Protein AF-A0A2C8FEU8-F1 (afdb_monomer_lite)

Secondary structure (DSSP, 8-state):
--HHHHHHHHHHTTS-HHHHHHHHHHTT--HHHHHHHHHHHHHHHHHHHHHHHHHS--HHHHHHHHHHHHHHHHHHHHHHHHHHHHHHHTTHHHHHHHHHTT--HHHHHHHHHHHH-----HHHHHHHHHHHHHHHHTTTTT-

pLDDT: mean 74.65, std 15.37, range [31.48, 96.0]

Radius of gyration: 35.7 Å; chains: 1; bounding box: 50×51×90 Å

Organism: NCBI:txid57320

Structure (mmCIF, N/CA/C/O backbone):
data_AF-A0A2C8FEU8-F1
#
_entry.id   AF-A0A2C8FEU8-F1
#
loop_
_atom_site.group_PDB
_atom_site.id
_atom_site.type_symbol
_atom_site.label_atom_id
_atom_site.label_alt_id
_atom_site.label_comp_id
_atom_site.label_asym_id
_atom_site.label_entity_id
_atom_site.label_seq_id
_atom_site.pdbx_PDB_ins_code
_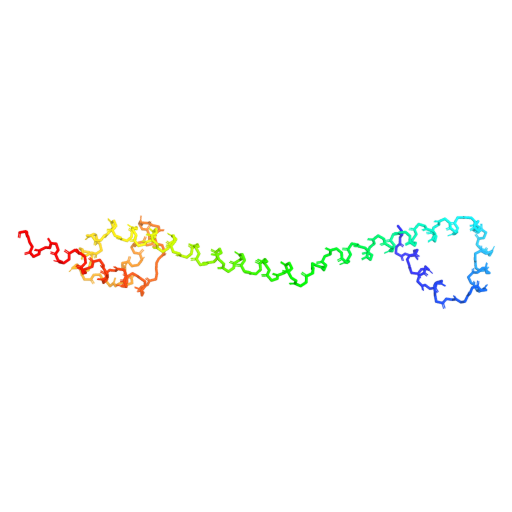atom_site.Cartn_x
_atom_site.Cartn_y
_atom_site.Cartn_z
_atom_site.occupancy
_atom_site.B_iso_or_equiv
_atom_site.auth_seq_id
_atom_site.auth_comp_id
_atom_site.auth_asym_id
_atom_site.auth_atom_id
_atom_site.pdbx_PDB_model_num
ATOM 1 N N . MET A 1 1 ? 10.233 -22.356 -47.983 1.00 50.88 1 MET A N 1
ATOM 2 C CA . MET A 1 1 ? 11.324 -23.335 -48.187 1.00 50.88 1 MET A CA 1
ATOM 3 C C . MET A 1 1 ? 11.102 -24.518 -47.270 1.00 50.88 1 MET A C 1
ATOM 5 O O . MET A 1 1 ? 10.782 -24.313 -46.106 1.00 50.88 1 MET A O 1
ATOM 9 N N . THR A 1 2 ? 11.221 -25.736 -47.789 1.00 63.81 2 THR A N 1
ATOM 10 C CA . THR A 1 2 ? 11.102 -26.968 -46.995 1.00 63.81 2 THR A CA 1
ATOM 11 C C . THR A 1 2 ? 12.413 -27.267 -46.256 1.00 63.81 2 THR A C 1
ATOM 13 O O . THR A 1 2 ? 13.483 -26.853 -46.696 1.00 63.81 2 THR A O 1
ATOM 16 N N . ASP A 1 3 ? 12.363 -28.011 -45.147 1.00 57.03 3 ASP A N 1
ATOM 17 C CA . ASP A 1 3 ? 13.549 -28.351 -44.332 1.00 57.03 3 ASP A CA 1
ATOM 18 C C . ASP A 1 3 ? 14.654 -29.063 -45.147 1.00 57.03 3 ASP A C 1
ATOM 20 O O . ASP A 1 3 ? 15.852 -28.844 -44.959 1.00 57.03 3 ASP A O 1
ATOM 24 N N . LYS A 1 4 ? 14.248 -29.846 -46.156 1.00 62.66 4 LYS A N 1
ATOM 25 C CA . LYS A 1 4 ? 15.153 -30.482 -47.125 1.00 62.66 4 LYS A CA 1
ATOM 26 C C . LYS A 1 4 ? 15.910 -29.458 -47.979 1.00 62.66 4 LYS A C 1
ATOM 28 O O . LYS A 1 4 ? 17.107 -29.619 -48.196 1.00 62.66 4 LYS A O 1
ATOM 33 N N . GLN A 1 5 ? 15.241 -28.391 -48.421 1.00 58.44 5 GLN A N 1
ATOM 34 C CA . GLN A 1 5 ? 15.874 -27.313 -49.189 1.00 58.44 5 GLN A CA 1
ATOM 35 C C . GLN A 1 5 ? 16.875 -26.531 -48.333 1.00 58.44 5 GLN A C 1
ATOM 37 O O . GLN A 1 5 ? 17.939 -26.178 -48.827 1.00 58.44 5 GLN A O 1
ATOM 42 N N . ILE A 1 6 ? 16.572 -26.304 -47.051 1.00 62.50 6 ILE A N 1
ATOM 43 C CA . ILE A 1 6 ? 17.460 -25.584 -46.123 1.00 62.50 6 ILE A CA 1
ATOM 44 C C . ILE A 1 6 ? 18.752 -26.376 -45.876 1.00 62.50 6 ILE A C 1
ATOM 46 O O . ILE A 1 6 ? 19.843 -25.811 -45.934 1.00 62.50 6 ILE A O 1
ATOM 50 N N . LYS A 1 7 ? 18.649 -27.693 -45.655 1.00 70.81 7 LYS A N 1
ATOM 51 C CA . LYS A 1 7 ? 19.813 -28.577 -45.460 1.00 70.81 7 LYS A CA 1
ATOM 52 C C . LYS A 1 7 ? 20.674 -28.699 -46.717 1.00 70.81 7 LYS A C 1
ATOM 54 O O . LYS A 1 7 ? 21.898 -28.642 -46.615 1.00 70.81 7 LYS A O 1
ATOM 59 N N . LEU A 1 8 ? 20.044 -28.809 -47.889 1.00 66.88 8 LEU A N 1
ATOM 60 C CA . LEU A 1 8 ? 20.742 -28.809 -49.176 1.00 66.88 8 LEU A CA 1
ATOM 61 C C . LEU A 1 8 ? 21.508 -27.495 -49.390 1.00 66.88 8 LEU A C 1
ATOM 63 O O . LEU A 1 8 ? 22.677 -27.516 -49.759 1.00 66.88 8 LEU A O 1
ATOM 67 N N . TRP A 1 9 ? 20.884 -26.359 -49.072 1.00 65.56 9 TRP A N 1
ATOM 68 C CA . TRP A 1 9 ? 21.521 -25.045 -49.151 1.00 65.56 9 TRP A CA 1
ATOM 69 C C . TRP A 1 9 ? 22.687 -24.876 -48.175 1.00 65.56 9 TRP A C 1
ATOM 71 O O . TRP A 1 9 ? 23.751 -24.407 -48.568 1.00 65.56 9 TRP A O 1
ATOM 81 N N . ALA A 1 10 ? 22.531 -25.298 -46.920 1.00 70.44 10 ALA A N 1
ATOM 82 C CA . ALA A 1 10 ? 23.607 -25.242 -45.930 1.00 70.44 10 ALA A CA 1
ATOM 83 C C . ALA A 1 10 ? 24.817 -26.100 -46.336 1.00 70.44 10 ALA A C 1
ATOM 85 O O . ALA A 1 10 ? 25.962 -25.733 -46.068 1.00 70.44 10 ALA A O 1
ATOM 86 N N . TRP A 1 11 ? 24.565 -27.232 -46.997 1.00 77.81 11 TRP A N 1
ATOM 87 C CA . TRP A 1 11 ? 25.612 -28.073 -47.563 1.00 77.81 11 TRP A CA 1
ATOM 88 C C . TRP A 1 11 ? 26.282 -27.411 -48.775 1.00 77.81 11 TRP A C 1
ATOM 90 O O . TRP A 1 11 ? 27.508 -27.362 -48.815 1.00 77.81 11 TRP A O 1
ATOM 100 N N . LEU A 1 12 ? 25.511 -26.826 -49.701 1.00 68.19 12 LEU A N 1
ATOM 101 C CA . LEU A 1 12 ? 26.033 -26.112 -50.876 1.00 68.19 12 LEU A CA 1
ATOM 102 C C . LEU A 1 12 ? 26.912 -24.912 -50.497 1.00 68.19 12 LEU A C 1
ATOM 104 O O . LEU A 1 12 ? 27.984 -24.749 -51.067 1.00 68.19 12 LEU A O 1
ATOM 108 N N . CYS A 1 13 ? 26.526 -24.122 -49.490 1.00 68.19 13 CYS A N 1
ATOM 109 C CA . CYS A 1 13 ? 27.321 -22.982 -49.015 1.00 68.19 13 CYS A CA 1
ATOM 110 C C . CYS A 1 13 ? 28.670 -23.376 -48.379 1.00 68.19 13 CYS A C 1
ATOM 112 O O . CYS A 1 13 ? 29.519 -22.510 -48.181 1.00 68.19 13 CYS A O 1
ATOM 114 N N . ARG A 1 14 ? 28.879 -24.658 -48.036 1.00 70.31 14 ARG A N 1
ATOM 115 C CA . ARG A 1 14 ? 30.178 -25.189 -47.576 1.00 70.31 14 ARG A CA 1
ATOM 116 C C . ARG A 1 14 ? 31.068 -25.682 -48.714 1.00 70.31 14 ARG A C 1
ATOM 118 O O . ARG A 1 14 ? 32.239 -25.962 -48.475 1.00 70.31 14 ARG A O 1
ATOM 125 N N . GLN A 1 15 ? 30.521 -25.835 -49.914 1.00 73.50 15 GLN A N 1
ATOM 126 C CA . GLN A 1 15 ? 31.257 -26.322 -51.071 1.00 73.50 15 GLN A CA 1
ATOM 127 C C . GLN A 1 15 ? 31.909 -25.161 -51.829 1.00 73.50 15 GLN A C 1
ATOM 129 O O . GLN A 1 15 ? 31.419 -24.034 -51.832 1.00 73.50 15 GLN A O 1
ATOM 134 N N . GLY A 1 16 ? 33.034 -25.442 -52.488 1.00 68.25 16 GLY A N 1
ATOM 135 C CA . GLY A 1 16 ? 33.681 -24.478 -53.373 1.00 68.25 16 GLY A CA 1
ATOM 136 C C . GLY A 1 16 ? 32.830 -24.177 -54.619 1.00 68.25 16 GLY A C 1
ATOM 137 O O . GLY A 1 16 ? 32.026 -25.006 -55.047 1.00 68.25 16 GLY A O 1
ATOM 138 N N . PRO A 1 17 ? 33.033 -23.022 -55.274 1.00 62.75 17 PRO A N 1
ATOM 139 C CA . PRO A 1 17 ? 32.194 -22.582 -56.394 1.00 62.75 17 PRO A CA 1
ATOM 140 C C . PRO A 1 17 ? 32.150 -23.583 -57.563 1.00 62.75 17 PRO A C 1
ATOM 142 O O . PRO A 1 17 ? 31.129 -23.707 -58.233 1.00 62.75 17 PRO A O 1
ATOM 145 N N . LYS A 1 18 ? 33.219 -24.362 -57.778 1.00 67.88 18 LYS A N 1
ATOM 146 C CA . LYS A 1 18 ? 33.292 -25.380 -58.842 1.00 67.88 18 LYS A CA 1
ATOM 147 C C . LYS A 1 18 ? 32.360 -26.577 -58.601 1.00 67.88 18 LYS A C 1
ATOM 149 O O . LYS A 1 18 ? 31.722 -27.044 -59.539 1.00 67.88 18 LYS A O 1
ATOM 154 N N . THR A 1 19 ? 32.258 -27.064 -57.363 1.00 69.19 19 THR A N 1
ATOM 155 C CA . THR A 1 19 ? 31.394 -28.205 -57.004 1.00 69.19 19 THR A CA 1
ATOM 156 C C . THR A 1 19 ? 29.919 -27.819 -56.986 1.00 69.19 19 THR A C 1
ATOM 158 O O . THR A 1 19 ? 29.069 -28.617 -57.381 1.00 69.19 19 THR A O 1
ATOM 161 N N . VAL A 1 20 ? 29.623 -26.575 -56.606 1.00 65.12 20 VAL A N 1
ATOM 162 C CA . VAL A 1 20 ? 28.282 -25.988 -56.692 1.00 65.12 20 VAL A CA 1
ATOM 163 C C . VAL A 1 20 ? 27.837 -25.917 -58.158 1.00 65.12 20 VAL A C 1
ATOM 165 O O . VAL A 1 20 ? 26.839 -26.526 -58.528 1.00 65.12 20 VAL A O 1
ATOM 168 N N . LEU A 1 21 ? 28.620 -25.292 -59.040 1.00 63.88 21 LEU A N 1
ATOM 169 C CA . LEU A 1 21 ? 28.265 -25.172 -60.462 1.00 63.88 21 LEU A CA 1
ATOM 170 C C . LEU A 1 21 ? 28.080 -26.533 -61.161 1.00 63.88 21 LEU A C 1
ATOM 172 O O . LEU A 1 21 ? 27.155 -26.685 -61.955 1.00 63.88 21 LEU A O 1
ATOM 176 N N . ALA A 1 22 ? 28.896 -27.540 -60.829 1.00 68.25 22 ALA A N 1
ATOM 177 C CA . ALA A 1 22 ? 28.763 -28.889 -61.384 1.00 68.25 22 ALA A CA 1
ATOM 178 C C . ALA A 1 22 ? 27.467 -29.602 -60.948 1.00 68.25 22 ALA A C 1
ATOM 180 O O . ALA A 1 22 ? 26.842 -30.292 -61.752 1.00 68.25 22 ALA A O 1
ATOM 181 N N . THR A 1 23 ? 27.031 -29.416 -59.697 1.00 65.62 23 THR A N 1
ATOM 182 C CA . THR A 1 23 ? 25.765 -29.990 -59.202 1.00 65.62 23 THR A CA 1
ATOM 183 C C . THR A 1 23 ? 24.548 -29.288 -59.800 1.00 65.62 23 THR A C 1
ATOM 185 O O . THR A 1 23 ? 23.585 -29.957 -60.169 1.00 65.62 23 THR A O 1
ATOM 188 N N . PHE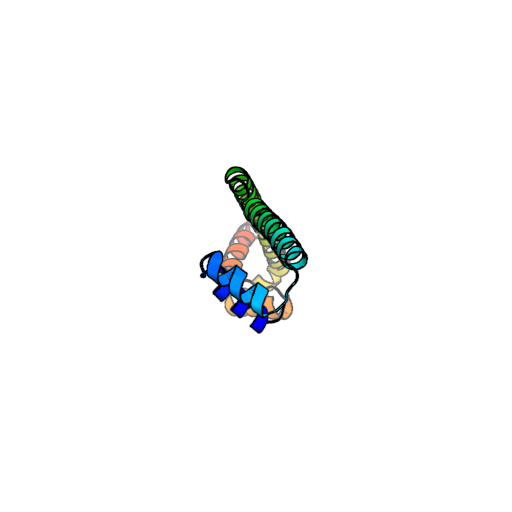 A 1 24 ? 24.603 -27.966 -59.980 1.00 62.88 24 PHE A N 1
ATOM 189 C CA . PHE A 1 24 ? 23.548 -27.214 -60.669 1.00 62.88 24 PHE A CA 1
ATOM 190 C C . PHE A 1 24 ? 23.442 -27.590 -62.156 1.00 62.88 24 PHE A C 1
ATOM 192 O O . PHE A 1 24 ? 22.333 -27.806 -62.649 1.00 62.88 24 PHE A O 1
ATOM 199 N N . ALA A 1 25 ? 24.579 -27.767 -62.841 1.00 65.31 25 ALA A N 1
ATOM 200 C CA . ALA A 1 25 ? 24.620 -28.242 -64.224 1.00 65.31 25 ALA A CA 1
ATOM 201 C C . ALA A 1 25 ? 24.039 -29.661 -64.369 1.00 65.31 25 ALA A C 1
ATOM 203 O O . ALA A 1 25 ? 23.249 -29.916 -65.277 1.00 65.31 25 ALA A O 1
ATOM 204 N N . ALA A 1 26 ? 24.364 -30.570 -63.442 1.00 67.75 26 ALA A N 1
ATOM 205 C CA . ALA A 1 26 ? 23.817 -31.929 -63.419 1.00 67.75 26 ALA A CA 1
ATOM 206 C C . ALA A 1 26 ? 22.299 -31.964 -63.150 1.00 67.75 26 ALA A C 1
ATOM 208 O O . ALA A 1 26 ? 21.597 -32.823 -63.680 1.00 67.75 26 ALA A O 1
ATOM 209 N N . LEU A 1 27 ? 21.783 -31.016 -62.361 1.00 68.56 27 LEU A N 1
ATOM 210 C CA . LEU A 1 27 ? 20.357 -30.886 -62.043 1.00 68.56 27 LEU A CA 1
ATOM 211 C C . LEU A 1 27 ? 19.562 -30.083 -63.088 1.00 68.56 27 LEU A C 1
ATOM 213 O O . LEU A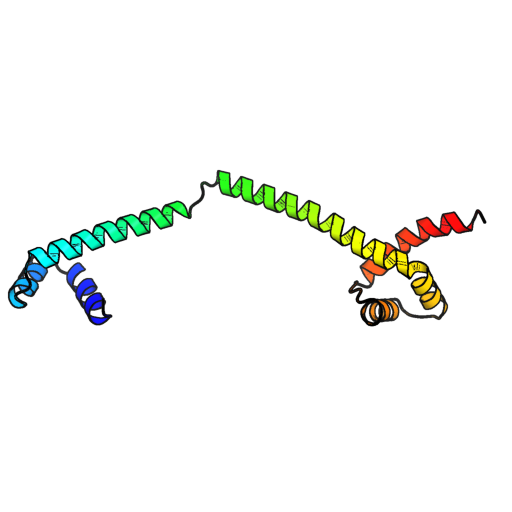 1 27 ? 18.356 -29.920 -62.916 1.00 68.56 27 LEU A O 1
ATOM 217 N N . LYS A 1 28 ? 20.208 -29.600 -64.164 1.00 66.06 28 LYS A N 1
ATOM 218 C CA . LYS A 1 28 ? 19.609 -28.740 -65.206 1.00 66.06 28 LYS A CA 1
ATOM 219 C C . LYS A 1 28 ? 18.848 -27.533 -64.638 1.00 66.06 28 LYS A C 1
ATOM 221 O O . LYS A 1 28 ? 17.821 -27.130 -65.177 1.00 66.06 28 LYS A O 1
ATOM 226 N N . ILE A 1 29 ? 19.326 -26.978 -63.530 1.00 63.81 29 ILE A N 1
ATOM 227 C CA . ILE A 1 29 ? 18.716 -25.797 -62.917 1.00 63.81 29 ILE A CA 1
ATOM 228 C C . ILE A 1 29 ? 19.234 -24.563 -63.662 1.00 63.81 29 ILE A C 1
ATOM 230 O O . ILE A 1 29 ? 20.446 -24.421 -63.834 1.00 63.81 29 ILE A O 1
ATOM 234 N N . ASP A 1 30 ? 18.325 -23.688 -64.100 1.00 66.12 30 ASP A N 1
ATOM 235 C CA . ASP A 1 30 ? 18.677 -22.440 -64.779 1.00 66.12 30 ASP A CA 1
ATOM 236 C C . ASP A 1 30 ? 19.516 -21.551 -63.846 1.00 66.12 30 ASP A C 1
ATOM 238 O O . ASP A 1 30 ? 19.175 -21.303 -62.685 1.00 66.12 30 ASP A O 1
ATOM 242 N N . THR A 1 31 ? 20.655 -21.083 -64.350 1.00 60.78 31 THR A N 1
ATOM 243 C CA . THR A 1 31 ? 21.581 -20.234 -63.601 1.00 60.78 31 THR A CA 1
ATOM 244 C C . THR A 1 31 ? 20.947 -18.887 -63.251 1.00 60.78 31 THR A C 1
ATOM 246 O O . THR A 1 31 ? 21.277 -18.326 -62.205 1.00 60.78 31 THR A O 1
ATOM 249 N N . ASN A 1 32 ? 19.982 -18.403 -64.044 1.00 65.06 32 ASN A N 1
ATOM 250 C CA . ASN A 1 32 ? 19.225 -17.183 -63.740 1.00 65.06 32 ASN A CA 1
ATOM 251 C C . ASN A 1 32 ? 18.336 -17.323 -62.494 1.00 65.06 32 ASN A C 1
ATOM 253 O O . ASN A 1 32 ? 18.264 -16.395 -61.681 1.00 65.06 32 ASN A O 1
ATOM 257 N N . ASP A 1 33 ? 17.726 -18.491 -62.287 1.00 63.69 33 ASP A N 1
ATOM 258 C CA . ASP A 1 33 ? 16.908 -18.766 -61.100 1.00 63.69 33 ASP A CA 1
ATOM 259 C C . ASP A 1 33 ? 17.758 -18.833 -59.826 1.00 63.69 33 ASP A C 1
ATOM 261 O O . ASP A 1 33 ? 17.329 -18.424 -58.747 1.00 63.69 33 ASP A O 1
ATOM 265 N N . PHE A 1 34 ? 19.007 -19.285 -59.935 1.00 62.22 34 PHE A N 1
ATOM 266 C CA . PHE A 1 34 ? 19.933 -19.275 -58.807 1.00 62.22 34 PHE A CA 1
ATOM 267 C C . PHE A 1 34 ? 20.309 -17.848 -58.388 1.00 62.22 34 PHE A C 1
ATOM 269 O O . PHE A 1 34 ? 20.228 -17.507 -57.204 1.00 62.22 34 PHE A O 1
ATOM 276 N N . PHE A 1 35 ? 20.690 -16.991 -59.341 1.00 64.31 35 PHE A N 1
ATOM 277 C CA . PHE A 1 35 ? 21.076 -15.612 -59.030 1.00 64.31 35 PHE A CA 1
ATOM 278 C C . PHE A 1 35 ? 19.909 -14.780 -58.491 1.00 64.31 35 PHE A C 1
ATOM 280 O O . PHE A 1 35 ? 20.126 -13.939 -57.615 1.00 64.31 35 PHE A O 1
ATOM 287 N N . SER A 1 36 ? 18.675 -15.039 -58.935 1.00 66.88 36 SER A N 1
ATOM 288 C CA . SER A 1 36 ? 17.485 -14.365 -58.400 1.00 66.88 36 SER A CA 1
ATOM 289 C C . SER A 1 36 ? 17.233 -14.735 -56.931 1.00 66.88 36 SER A C 1
ATOM 291 O O . SER A 1 36 ? 17.034 -13.854 -56.086 1.00 66.88 36 SER A O 1
ATOM 293 N N . VAL A 1 37 ? 17.347 -16.023 -56.589 1.00 65.00 37 VAL A N 1
ATOM 294 C CA . VAL A 1 37 ? 17.205 -16.517 -55.213 1.00 65.00 37 VAL A CA 1
ATOM 295 C C . VAL A 1 37 ? 18.321 -15.966 -54.326 1.00 65.00 37 VAL A C 1
ATOM 297 O O . VAL A 1 37 ? 18.037 -15.408 -53.265 1.00 65.00 37 VAL A O 1
ATOM 300 N N . VAL A 1 38 ? 19.578 -16.016 -54.771 1.00 66.94 38 VAL A N 1
ATOM 301 C CA . VAL A 1 38 ? 20.717 -15.446 -54.026 1.00 66.94 38 VAL A CA 1
ATOM 302 C C . VAL A 1 38 ? 20.560 -13.932 -53.829 1.00 66.94 38 VAL A C 1
ATOM 304 O O . VAL A 1 38 ? 20.813 -13.422 -52.734 1.00 66.94 38 VAL A O 1
ATOM 307 N N . GLY A 1 39 ? 20.082 -13.212 -54.848 1.00 69.81 39 GLY A N 1
ATOM 308 C CA . GLY A 1 39 ? 19.779 -11.783 -54.770 1.00 69.81 39 GLY A CA 1
ATOM 309 C C . GLY A 1 39 ? 18.714 -11.458 -53.718 1.00 69.81 39 GLY A C 1
ATOM 310 O O . GLY A 1 39 ? 18.924 -10.581 -52.876 1.00 69.81 39 GLY A O 1
ATOM 311 N N . SER A 1 40 ? 17.605 -12.207 -53.699 1.00 65.06 40 SER A N 1
ATOM 312 C CA . SER A 1 40 ? 16.552 -12.040 -52.683 1.00 65.06 40 SER A CA 1
ATOM 313 C C . SER A 1 40 ? 17.043 -12.340 -51.261 1.00 65.06 40 SER A C 1
ATOM 315 O O . SER A 1 40 ? 16.713 -11.614 -50.322 1.00 65.06 40 SER A O 1
ATOM 317 N N . MET A 1 41 ? 17.915 -13.341 -51.106 1.00 65.12 41 MET A N 1
ATOM 318 C CA . MET A 1 41 ? 18.485 -13.727 -49.815 1.00 65.12 41 MET A CA 1
ATOM 319 C C . MET A 1 41 ? 19.421 -12.661 -49.245 1.00 65.12 41 MET A C 1
ATOM 321 O O . MET A 1 41 ? 19.383 -12.394 -48.043 1.00 65.12 41 MET A O 1
ATOM 325 N N . LYS A 1 42 ? 20.237 -12.020 -50.092 1.00 68.38 42 LYS A N 1
ATOM 326 C CA . LYS A 1 42 ? 21.101 -10.907 -49.673 1.00 68.38 42 LYS A CA 1
ATOM 327 C C . LYS A 1 42 ? 20.271 -9.754 -49.099 1.00 68.38 42 LYS A C 1
ATOM 329 O O . LYS A 1 42 ? 20.575 -9.247 -48.021 1.00 68.38 42 LYS A O 1
ATOM 334 N N . HIS A 1 43 ? 19.183 -9.402 -49.777 1.00 66.19 43 HIS A N 1
ATOM 335 C CA . HIS A 1 43 ? 18.283 -8.334 -49.349 1.00 66.19 43 HIS A CA 1
ATOM 336 C C . HIS A 1 43 ? 17.531 -8.670 -48.045 1.00 66.19 43 HIS A C 1
ATOM 338 O O . HIS A 1 43 ? 17.363 -7.808 -47.178 1.00 66.19 43 HIS A O 1
ATOM 344 N N . ASP A 1 44 ? 17.127 -9.927 -47.850 1.00 64.75 44 ASP A N 1
ATOM 345 C CA . ASP A 1 44 ? 16.510 -10.372 -46.594 1.00 64.75 44 ASP A CA 1
ATOM 346 C C . ASP A 1 44 ? 17.506 -10.379 -45.424 1.00 64.75 44 ASP A C 1
ATOM 348 O O . ASP A 1 44 ? 17.165 -9.971 -44.305 1.00 64.75 44 ASP A O 1
ATOM 352 N N . LEU A 1 45 ? 18.765 -10.754 -45.672 1.00 63.38 45 LEU A N 1
ATOM 353 C CA . LEU A 1 45 ? 19.825 -10.668 -44.671 1.00 63.38 45 LEU A CA 1
ATOM 354 C C . LEU A 1 45 ? 20.076 -9.209 -44.253 1.00 63.38 45 LEU A C 1
ATOM 356 O O . LEU A 1 45 ? 20.080 -8.917 -43.057 1.00 63.38 45 LEU A O 1
ATOM 360 N N . GLU A 1 46 ? 20.176 -8.284 -45.209 1.00 65.12 46 GLU A N 1
ATOM 361 C CA . GLU A 1 46 ? 20.338 -6.842 -44.953 1.00 65.12 46 GLU A CA 1
ATOM 362 C C . GLU A 1 46 ? 19.152 -6.240 -44.178 1.00 65.12 46 GLU A C 1
ATOM 364 O O . GLU A 1 46 ? 19.327 -5.411 -43.277 1.00 65.12 46 GLU A O 1
ATOM 369 N N . LYS A 1 47 ? 17.923 -6.701 -44.441 1.00 62.22 47 LYS A N 1
ATOM 370 C CA . LYS A 1 47 ? 16.740 -6.308 -43.661 1.00 62.22 47 LYS A CA 1
ATOM 371 C C . LYS A 1 47 ? 16.785 -6.823 -42.224 1.00 62.22 47 LYS A C 1
ATOM 373 O O . LYS A 1 47 ? 16.390 -6.101 -41.302 1.00 62.22 47 LYS A O 1
ATOM 378 N N . THR A 1 48 ? 17.230 -8.061 -42.004 1.00 59.69 48 THR A N 1
ATOM 379 C CA . THR A 1 48 ? 17.289 -8.647 -40.653 1.00 59.69 48 THR A CA 1
ATOM 380 C C . THR A 1 48 ? 18.395 -8.037 -39.795 1.00 59.69 48 THR A C 1
ATOM 382 O O . THR A 1 48 ? 18.155 -7.777 -38.613 1.00 59.69 48 THR A O 1
ATOM 385 N N . THR A 1 49 ? 19.566 -7.731 -40.361 1.00 57.16 49 THR A N 1
ATOM 386 C CA . THR A 1 49 ? 20.644 -7.012 -39.657 1.00 57.16 49 THR A CA 1
ATOM 387 C C . THR A 1 49 ? 20.213 -5.589 -39.303 1.00 57.16 49 THR A C 1
ATOM 389 O O . THR A 1 49 ? 20.335 -5.182 -38.147 1.00 57.16 49 THR A O 1
ATOM 392 N N . SER A 1 50 ? 19.567 -4.884 -40.236 1.00 56.16 50 SER A N 1
ATOM 393 C CA . SER A 1 50 ? 18.999 -3.549 -40.003 1.00 56.16 50 SER A CA 1
ATOM 394 C C . SER A 1 50 ? 17.923 -3.536 -38.909 1.00 56.16 50 SER A C 1
ATOM 396 O O . SER A 1 50 ? 17.854 -2.604 -38.109 1.00 56.16 50 SER A O 1
ATOM 398 N N . ARG A 1 51 ? 17.077 -4.574 -38.822 1.00 55.47 51 ARG A N 1
ATOM 399 C CA . ARG A 1 51 ? 16.087 -4.712 -37.735 1.00 55.47 51 ARG A CA 1
ATOM 400 C C . ARG A 1 51 ? 16.733 -4.988 -36.380 1.00 55.47 51 ARG A C 1
ATOM 402 O O . ARG A 1 51 ? 16.282 -4.421 -35.392 1.00 55.47 51 ARG A O 1
ATOM 409 N N . LYS A 1 52 ? 17.779 -5.819 -36.318 1.00 54.16 52 LYS A N 1
ATOM 410 C CA . LYS A 1 52 ? 18.505 -6.105 -35.067 1.00 54.16 52 LYS A CA 1
ATOM 411 C C . LYS A 1 52 ? 19.215 -4.862 -34.523 1.00 54.16 52 LYS A C 1
ATOM 413 O O . LYS A 1 52 ? 19.169 -4.622 -33.322 1.00 54.16 52 LYS A O 1
ATOM 418 N N . LEU A 1 53 ? 19.769 -4.028 -35.404 1.00 53.31 53 LEU A N 1
ATOM 419 C CA . LEU A 1 53 ? 20.391 -2.752 -35.034 1.00 53.31 53 LEU A CA 1
ATOM 420 C C . LEU A 1 53 ? 19.372 -1.719 -34.517 1.00 53.31 53 LEU A C 1
ATOM 422 O O . LEU A 1 53 ? 19.680 -0.983 -33.590 1.00 53.31 53 LEU A O 1
ATOM 426 N N . LYS A 1 54 ? 18.128 -1.717 -35.019 1.00 53.31 54 LYS A N 1
ATOM 427 C CA . LYS A 1 54 ? 17.044 -0.845 -34.509 1.00 53.31 54 LYS A CA 1
ATOM 428 C C . LYS A 1 54 ? 16.558 -1.196 -33.094 1.00 53.31 54 LYS A C 1
ATOM 430 O O . LYS A 1 54 ? 15.910 -0.370 -32.457 1.00 53.31 54 LYS A O 1
ATOM 435 N N . VAL A 1 55 ? 16.823 -2.411 -32.605 1.00 55.72 55 VAL A N 1
ATOM 436 C CA . VAL A 1 55 ? 16.455 -2.842 -31.239 1.00 55.72 55 VAL A CA 1
ATOM 437 C C . VAL A 1 55 ? 17.510 -2.416 -30.212 1.00 55.72 55 VAL A C 1
ATOM 439 O O . VAL A 1 55 ? 17.182 -2.217 -29.041 1.00 55.72 55 VAL A O 1
ATOM 442 N N . ALA A 1 56 ? 18.755 -2.204 -30.645 1.00 57.00 56 ALA A N 1
ATOM 443 C CA . ALA A 1 56 ? 19.791 -1.584 -29.833 1.00 57.00 56 ALA A CA 1
ATOM 444 C C . ALA A 1 56 ? 19.531 -0.074 -29.761 1.00 57.00 56 ALA A C 1
ATOM 446 O O . ALA A 1 56 ? 20.080 0.712 -30.529 1.00 57.00 56 ALA A O 1
ATOM 447 N N . LYS A 1 57 ? 18.645 0.340 -28.848 1.00 58.34 57 LYS A N 1
ATOM 448 C CA . LYS A 1 57 ? 18.523 1.760 -28.511 1.00 58.34 57 LYS A CA 1
ATOM 449 C C . LYS A 1 57 ? 19.892 2.275 -28.054 1.00 58.34 57 LYS A C 1
ATOM 451 O O . LYS A 1 57 ? 20.578 1.550 -27.327 1.00 58.34 57 LYS A O 1
ATOM 456 N N . PRO A 1 58 ? 20.301 3.492 -28.446 1.00 64.12 58 PRO A N 1
ATOM 457 C CA . PRO A 1 58 ? 21.538 4.075 -27.944 1.00 64.12 58 PRO A CA 1
ATOM 458 C C . PRO A 1 58 ? 21.492 4.115 -26.409 1.00 64.12 58 PRO A C 1
ATOM 460 O O . PRO A 1 58 ? 20.432 4.343 -25.822 1.00 64.12 58 PRO A O 1
ATOM 463 N N . LEU A 1 59 ? 22.631 3.868 -25.751 1.00 61.34 59 LEU A N 1
ATOM 464 C CA . LEU A 1 59 ? 22.735 3.780 -24.283 1.00 61.34 59 LEU A CA 1
ATOM 465 C C . LEU A 1 59 ? 22.077 4.976 -23.563 1.00 61.34 59 LEU A C 1
ATOM 467 O O . LEU A 1 59 ? 21.481 4.818 -22.499 1.00 61.34 59 LEU A O 1
ATOM 471 N N . ASP A 1 60 ? 22.138 6.154 -24.184 1.00 63.53 60 ASP A N 1
ATOM 472 C CA . ASP A 1 60 ? 21.551 7.401 -23.691 1.00 63.53 60 ASP A CA 1
ATOM 473 C C . ASP A 1 60 ? 20.006 7.366 -23.628 1.00 63.53 60 ASP A C 1
ATOM 475 O O . ASP A 1 60 ? 19.387 7.829 -22.667 1.00 63.53 60 ASP A O 1
ATOM 479 N N . GLU A 1 61 ? 19.344 6.728 -24.598 1.00 65.38 61 GLU A N 1
ATOM 480 C CA . GLU A 1 61 ? 17.887 6.531 -24.565 1.00 65.38 61 GLU A CA 1
ATOM 481 C C . GLU A 1 61 ? 17.463 5.507 -23.509 1.00 65.38 61 GLU A C 1
ATOM 483 O O . GLU A 1 61 ? 16.394 5.637 -22.904 1.00 65.38 61 GLU A O 1
ATOM 488 N N . LEU A 1 62 ? 18.295 4.492 -23.261 1.00 68.94 62 LEU A N 1
ATOM 489 C CA . LEU A 1 62 ? 18.076 3.547 -22.167 1.00 68.94 62 LEU A CA 1
ATOM 490 C C . LEU A 1 62 ? 18.141 4.266 -20.815 1.00 68.94 62 LEU A C 1
ATOM 492 O O . LEU A 1 62 ? 17.220 4.096 -20.014 1.00 68.94 62 LEU A O 1
ATOM 496 N N . GLY A 1 63 ? 19.146 5.121 -20.594 1.00 72.75 63 GLY A N 1
ATOM 497 C CA . GLY A 1 63 ? 19.272 5.940 -19.382 1.00 72.75 63 GLY A CA 1
ATOM 498 C C . GLY A 1 63 ? 18.012 6.761 -19.091 1.00 72.75 63 GLY A C 1
ATOM 499 O O . GLY A 1 63 ? 17.407 6.620 -18.025 1.00 72.75 63 GLY A O 1
ATOM 500 N N . LYS A 1 64 ? 17.516 7.498 -20.093 1.00 79.44 64 LYS A N 1
ATOM 501 C CA . LYS A 1 64 ? 16.287 8.310 -19.985 1.00 79.44 64 LYS A CA 1
ATOM 502 C C . LYS A 1 64 ? 15.043 7.469 -19.675 1.00 79.44 64 LYS A C 1
ATOM 504 O O . LYS A 1 64 ? 14.188 7.865 -18.882 1.00 79.44 64 LYS A O 1
ATOM 509 N N . ILE A 1 65 ? 14.923 6.272 -20.256 1.00 80.06 65 ILE A N 1
ATOM 510 C CA . ILE A 1 65 ? 13.815 5.349 -19.950 1.00 80.06 65 ILE A CA 1
ATOM 511 C C . ILE A 1 65 ? 13.904 4.841 -18.506 1.00 80.06 65 ILE A C 1
ATOM 513 O O . ILE A 1 65 ? 12.871 4.697 -17.842 1.00 80.06 65 ILE A O 1
ATOM 517 N N . HIS A 1 66 ? 15.108 4.556 -18.011 1.00 80.19 66 HIS A N 1
ATOM 518 C CA . HIS A 1 66 ? 15.318 4.109 -16.637 1.00 80.19 66 HIS A CA 1
ATOM 519 C C . HIS A 1 66 ? 14.956 5.196 -15.619 1.00 80.19 66 HIS A C 1
ATOM 521 O O . HIS A 1 66 ? 14.224 4.903 -14.668 1.00 80.19 66 HIS A O 1
ATOM 527 N N . GLU A 1 67 ? 15.352 6.445 -15.859 1.00 84.94 67 GLU A N 1
ATOM 528 C CA . GLU A 1 67 ? 14.970 7.594 -15.029 1.00 84.94 67 GLU A CA 1
ATOM 529 C C . GLU A 1 67 ? 13.450 7.805 -15.007 1.00 84.94 67 GLU A C 1
ATOM 531 O O . GLU A 1 67 ? 12.834 7.849 -13.939 1.00 84.94 67 GLU A O 1
ATOM 536 N N . LEU A 1 68 ? 12.798 7.790 -16.176 1.00 86.56 68 LEU A N 1
ATOM 537 C CA . LEU A 1 68 ? 11.338 7.894 -16.269 1.00 86.56 68 LEU A CA 1
ATOM 538 C C . LEU A 1 68 ? 10.617 6.767 -15.513 1.00 86.56 68 LEU A C 1
ATOM 540 O O . LEU A 1 68 ? 9.574 6.987 -14.887 1.00 86.56 68 LEU A O 1
ATOM 544 N N . ARG A 1 69 ? 11.145 5.538 -15.558 1.00 83.56 69 ARG A N 1
ATOM 545 C CA . ARG A 1 69 ? 10.600 4.404 -14.792 1.00 83.56 69 ARG A CA 1
ATOM 546 C C . ARG A 1 69 ? 10.787 4.609 -13.289 1.00 83.56 69 ARG A C 1
ATOM 548 O O . ARG A 1 69 ? 9.857 4.333 -12.527 1.00 83.56 69 ARG A O 1
ATOM 555 N N . PHE A 1 70 ? 11.938 5.117 -12.862 1.00 83.75 70 PHE A N 1
ATOM 556 C CA . PHE A 1 70 ? 12.231 5.409 -11.460 1.00 83.75 70 PHE A CA 1
ATOM 557 C C . PHE A 1 70 ? 11.302 6.486 -10.883 1.00 83.75 70 PHE A C 1
ATOM 559 O O . PHE A 1 70 ? 10.700 6.291 -9.819 1.00 83.75 70 PHE A O 1
ATOM 566 N N . ASP A 1 71 ? 11.069 7.561 -11.631 1.00 84.50 71 ASP A N 1
ATOM 567 C CA . ASP A 1 71 ? 10.142 8.622 -11.240 1.00 84.50 71 ASP A CA 1
ATOM 568 C C . ASP A 1 71 ? 8.698 8.130 -11.141 1.00 84.50 71 ASP A C 1
ATOM 570 O O . ASP A 1 71 ? 7.978 8.446 -10.183 1.00 84.50 71 ASP A O 1
ATOM 574 N N . ARG A 1 72 ? 8.268 7.282 -12.083 1.00 80.88 72 ARG A N 1
ATOM 575 C CA . ARG A 1 72 ? 6.952 6.628 -12.016 1.00 80.88 72 ARG A CA 1
ATOM 576 C C . ARG A 1 72 ? 6.833 5.737 -10.777 1.00 80.88 72 ARG A C 1
ATOM 578 O O . ARG A 1 72 ? 5.810 5.790 -10.091 1.00 80.88 72 ARG A O 1
ATOM 585 N N . MET A 1 73 ? 7.871 4.973 -10.424 1.00 75.88 73 MET A N 1
ATOM 586 C CA . MET A 1 73 ? 7.867 4.141 -9.212 1.00 75.88 73 MET A CA 1
ATOM 587 C C . MET A 1 73 ? 7.703 4.964 -7.927 1.00 75.88 73 MET A C 1
ATOM 589 O O . MET A 1 73 ? 6.936 4.565 -7.041 1.00 75.88 73 MET A O 1
ATOM 593 N N . LYS A 1 74 ? 8.379 6.115 -7.816 1.00 75.25 74 LYS A N 1
ATOM 594 C CA . LYS A 1 74 ? 8.246 7.012 -6.654 1.00 75.25 74 LYS A CA 1
ATOM 595 C C . LYS A 1 74 ? 6.823 7.563 -6.513 1.00 75.25 74 LYS A C 1
ATOM 597 O O . LYS A 1 74 ? 6.284 7.586 -5.403 1.00 75.25 74 LYS A O 1
ATOM 602 N N . LYS A 1 75 ? 6.191 7.958 -7.622 1.00 71.25 75 LYS A N 1
ATOM 603 C CA . LYS A 1 75 ? 4.845 8.563 -7.629 1.00 71.25 75 LYS A CA 1
ATOM 604 C C . LYS A 1 75 ? 3.739 7.555 -7.281 1.00 71.25 75 LYS A C 1
ATOM 606 O O . LYS A 1 75 ? 2.882 7.841 -6.445 1.00 71.25 75 LYS A O 1
ATOM 611 N N . VAL A 1 76 ? 3.789 6.338 -7.832 1.00 61.97 76 VAL A N 1
ATOM 612 C CA . VAL A 1 76 ? 2.734 5.316 -7.645 1.00 61.97 76 VAL A CA 1
ATOM 613 C C . VAL A 1 76 ? 2.615 4.838 -6.189 1.00 61.97 76 VAL A C 1
ATOM 615 O O . VAL A 1 76 ? 1.507 4.579 -5.705 1.00 61.97 76 VAL A O 1
ATOM 618 N N . LYS A 1 77 ? 3.734 4.733 -5.457 1.00 60.19 77 LYS A N 1
ATOM 619 C CA . LYS A 1 77 ? 3.733 4.231 -4.069 1.00 60.19 77 LYS A CA 1
ATOM 620 C C . LYS A 1 77 ? 3.007 5.168 -3.097 1.00 60.19 77 LYS A C 1
ATOM 622 O O . LYS A 1 77 ? 2.322 4.677 -2.199 1.00 60.19 77 LYS A O 1
ATOM 627 N N . LYS A 1 78 ? 3.116 6.490 -3.279 1.00 60.09 78 LYS A N 1
ATOM 628 C CA . LYS A 1 78 ? 2.497 7.483 -2.382 1.00 60.09 78 LYS A CA 1
ATOM 629 C C . LYS A 1 78 ? 0.966 7.463 -2.484 1.00 60.09 78 LYS A C 1
ATOM 631 O O . LYS A 1 78 ? 0.292 7.343 -1.464 1.00 60.09 78 LYS A O 1
ATOM 636 N N . ALA A 1 79 ? 0.422 7.447 -3.703 1.00 62.94 79 ALA A N 1
ATOM 637 C CA . ALA A 1 79 ? -1.026 7.440 -3.931 1.00 62.94 79 ALA A CA 1
ATOM 638 C C . ALA A 1 79 ? -1.715 6.163 -3.404 1.00 62.94 79 ALA A C 1
ATOM 640 O O . ALA A 1 79 ? -2.741 6.233 -2.724 1.00 62.94 79 ALA A O 1
ATOM 641 N N . LYS A 1 80 ? -1.134 4.979 -3.657 1.00 60.88 80 LYS A N 1
ATOM 642 C CA . LYS A 1 80 ? -1.701 3.701 -3.180 1.00 60.88 80 LYS A CA 1
ATOM 643 C C . LYS A 1 80 ? -1.666 3.573 -1.653 1.00 60.88 80 LYS A C 1
ATOM 645 O O . LYS A 1 80 ? -2.635 3.086 -1.071 1.00 60.88 80 LYS A O 1
ATOM 650 N N . ARG A 1 81 ? -0.580 4.021 -1.006 1.00 60.50 81 ARG A N 1
ATOM 651 C CA . ARG A 1 81 ? -0.471 4.059 0.465 1.00 60.50 81 ARG A CA 1
ATOM 652 C C . ARG A 1 81 ? -1.521 4.988 1.074 1.00 60.50 81 ARG A C 1
ATOM 654 O O . ARG A 1 81 ? -2.194 4.577 2.010 1.00 60.50 81 ARG A O 1
ATOM 661 N N . ALA A 1 82 ? -1.739 6.165 0.485 1.00 74.25 82 ALA A N 1
ATOM 662 C CA . ALA A 1 82 ? -2.786 7.085 0.927 1.00 74.25 82 ALA A CA 1
ATOM 663 C C . ALA A 1 82 ? -4.194 6.474 0.804 1.00 74.25 82 ALA A C 1
ATOM 665 O O . ALA A 1 82 ? -4.996 6.595 1.725 1.00 74.25 82 ALA A O 1
ATOM 666 N N . LYS A 1 83 ? -4.496 5.750 -0.285 1.00 83.38 83 LYS A N 1
ATOM 667 C CA . LYS A 1 83 ? -5.809 5.098 -0.455 1.00 83.38 83 LYS A CA 1
ATOM 668 C C . LYS A 1 83 ? -6.079 4.025 0.606 1.00 83.38 83 LYS A C 1
ATOM 670 O O . LYS A 1 83 ? -7.190 3.969 1.127 1.00 83.38 83 LYS A O 1
ATOM 675 N N . LYS A 1 84 ? -5.085 3.182 0.922 1.00 87.06 84 LYS A N 1
ATOM 676 C CA . LYS A 1 84 ? -5.223 2.148 1.964 1.00 87.06 84 LYS A CA 1
ATOM 677 C C . LYS A 1 84 ? -5.315 2.755 3.363 1.00 87.06 84 LYS A C 1
ATOM 679 O O . LYS A 1 84 ? -6.188 2.345 4.114 1.00 87.06 84 LYS A O 1
ATOM 684 N N . ALA A 1 85 ? -4.485 3.750 3.676 1.00 88.94 85 ALA A N 1
ATOM 685 C CA . ALA A 1 85 ? -4.541 4.455 4.956 1.00 88.94 85 ALA A CA 1
ATOM 686 C C . ALA A 1 85 ? -5.915 5.105 5.185 1.00 88.94 85 ALA A C 1
ATOM 688 O O . ALA A 1 85 ? -6.541 4.836 6.199 1.00 88.94 85 ALA A O 1
ATOM 689 N N . ARG A 1 86 ? -6.453 5.824 4.189 1.00 90.50 86 ARG A N 1
ATOM 690 C CA . ARG A 1 86 ? -7.815 6.393 4.250 1.00 90.50 86 ARG A CA 1
ATOM 691 C C . ARG A 1 86 ? -8.904 5.333 4.428 1.00 90.50 86 ARG A C 1
ATOM 693 O O . ARG A 1 86 ? -9.948 5.602 5.007 1.00 90.50 86 ARG A O 1
ATOM 700 N N . ALA A 1 87 ? -8.711 4.139 3.868 1.00 91.69 87 ALA A N 1
ATOM 701 C CA . ALA A 1 87 ? -9.670 3.052 4.031 1.00 91.69 87 ALA A CA 1
ATOM 702 C C . ALA A 1 87 ? -9.650 2.465 5.448 1.00 91.69 87 ALA A C 1
ATOM 704 O O . ALA A 1 87 ? -10.713 2.131 5.956 1.00 91.69 87 ALA A O 1
ATOM 705 N N . ILE A 1 88 ? -8.470 2.383 6.071 1.00 92.19 88 ILE A N 1
ATOM 706 C CA . ILE A 1 88 ? -8.318 2.018 7.487 1.00 92.19 88 ILE A CA 1
ATOM 707 C C . ILE A 1 88 ? -8.913 3.116 8.377 1.00 92.19 88 ILE A C 1
ATOM 709 O O . ILE A 1 88 ? -9.679 2.804 9.276 1.00 92.19 88 ILE A O 1
ATOM 713 N N . GLU A 1 89 ? -8.640 4.389 8.078 1.00 91.69 89 GLU A N 1
ATOM 714 C CA . GLU A 1 89 ? -9.161 5.551 8.814 1.00 91.69 89 GLU A CA 1
ATOM 715 C C . GLU A 1 89 ? -10.694 5.571 8.865 1.00 91.69 89 GLU A C 1
ATOM 717 O O . GLU A 1 89 ? -11.273 5.751 9.930 1.00 91.69 89 GLU A O 1
ATOM 722 N N . ARG A 1 90 ? -11.378 5.260 7.754 1.00 92.19 90 ARG A N 1
ATOM 723 C CA . ARG A 1 90 ? -12.848 5.114 7.750 1.00 92.19 90 ARG A CA 1
ATOM 724 C C . ARG A 1 90 ? -13.371 4.027 8.693 1.00 92.19 90 ARG A C 1
ATOM 726 O O . ARG A 1 90 ? -14.530 4.082 9.079 1.00 92.19 90 ARG A O 1
ATOM 733 N N . GLN A 1 91 ? -12.550 3.030 9.007 1.00 91.56 91 GLN A N 1
ATOM 734 C CA . GLN A 1 91 ? -12.897 1.917 9.891 1.00 91.56 91 GLN A CA 1
ATOM 735 C C . GLN A 1 91 ? -12.284 2.075 11.287 1.00 91.56 91 GLN A C 1
ATOM 737 O O . GLN A 1 91 ? -12.321 1.128 12.066 1.00 91.56 91 GLN A O 1
ATOM 742 N N . TYR A 1 92 ? -11.721 3.245 11.610 1.00 90.69 92 TYR A N 1
ATOM 743 C CA . TYR A 1 92 ? -10.979 3.479 12.847 1.00 90.69 92 TYR A CA 1
ATOM 744 C C . TYR A 1 92 ? -11.784 3.083 14.090 1.00 90.69 92 TYR A C 1
ATOM 746 O O . TYR A 1 92 ? -11.352 2.217 14.846 1.00 90.69 92 TYR A O 1
ATOM 754 N N . TRP A 1 93 ? -13.001 3.610 14.238 1.00 91.06 93 TRP A N 1
ATOM 755 C CA . TRP A 1 93 ? -13.865 3.311 15.384 1.00 91.06 93 TRP A CA 1
ATOM 756 C C . TRP A 1 93 ? -14.274 1.839 15.475 1.00 91.06 93 TRP A C 1
ATOM 758 O O . TRP A 1 93 ? -14.297 1.269 16.562 1.00 91.06 93 TRP A O 1
ATOM 768 N N . ALA A 1 94 ? -14.526 1.184 14.338 1.00 92.00 94 ALA A N 1
ATOM 769 C CA . ALA A 1 94 ? -14.815 -0.249 14.318 1.00 92.00 94 ALA A CA 1
ATOM 770 C C . ALA A 1 94 ? -13.598 -1.073 14.768 1.00 92.00 94 ALA A C 1
ATOM 772 O O . ALA A 1 94 ? -13.745 -2.049 15.500 1.00 92.00 94 ALA A O 1
ATOM 773 N N . ILE A 1 95 ? -12.392 -0.671 14.357 1.00 92.81 95 ILE A N 1
ATOM 774 C CA . ILE A 1 95 ? -11.142 -1.312 14.772 1.00 92.81 95 ILE A CA 1
ATOM 775 C C . ILE A 1 95 ? -10.913 -1.116 16.275 1.00 92.81 95 ILE A C 1
ATOM 777 O O . ILE A 1 95 ? -10.591 -2.091 16.950 1.00 92.81 95 ILE A O 1
ATOM 781 N N . VAL A 1 96 ? -11.108 0.096 16.806 1.00 92.31 96 VAL A N 1
ATOM 782 C CA . VAL A 1 96 ? -10.987 0.387 18.246 1.00 92.31 96 VAL A CA 1
ATOM 783 C C . VAL A 1 96 ? -11.982 -0.448 19.053 1.00 92.31 96 VAL A C 1
ATOM 785 O O . VAL A 1 96 ? -11.564 -1.192 19.935 1.00 92.31 96 VAL A O 1
ATOM 788 N N . GLY A 1 97 ? -13.261 -0.462 18.669 1.00 91.88 97 GLY A N 1
ATOM 789 C CA . GLY A 1 97 ? -14.269 -1.274 19.355 1.00 91.88 97 GLY A CA 1
ATOM 790 C C . GLY A 1 97 ? -13.996 -2.784 19.285 1.00 91.88 97 GLY A C 1
ATOM 791 O O . GLY A 1 97 ? -14.329 -3.523 20.207 1.00 91.88 97 GLY A O 1
ATOM 792 N N . LEU A 1 98 ? -13.356 -3.280 18.218 1.00 92.88 98 LEU A N 1
ATOM 793 C CA . LEU A 1 98 ? -12.885 -4.670 18.160 1.00 92.88 98 LEU A CA 1
ATOM 794 C C . LEU A 1 98 ? -11.699 -4.918 19.102 1.00 92.88 98 LEU A C 1
ATOM 796 O O . LEU A 1 98 ? -11.626 -5.986 19.708 1.00 92.88 98 LEU A O 1
ATOM 800 N N . ARG A 1 99 ? -10.781 -3.953 19.244 1.00 92.56 99 ARG A N 1
ATOM 801 C CA . ARG A 1 99 ? -9.653 -4.047 20.185 1.00 92.56 99 ARG A CA 1
ATOM 802 C C . ARG A 1 99 ? -10.126 -4.064 21.634 1.00 92.56 99 ARG A C 1
ATOM 804 O O . ARG A 1 99 ? -9.629 -4.884 22.397 1.00 92.56 99 ARG A O 1
ATOM 811 N N . GLU A 1 100 ? -11.098 -3.228 21.985 1.00 90.75 100 GLU A N 1
ATOM 812 C CA . GLU A 1 100 ? -11.702 -3.190 23.326 1.00 90.75 100 GLU A CA 1
ATOM 813 C C . GLU A 1 100 ? -12.400 -4.506 23.683 1.00 90.75 100 GLU A C 1
ATOM 815 O O . GLU A 1 100 ? -12.304 -4.980 24.809 1.00 90.75 100 GLU A O 1
ATOM 820 N N . LYS A 1 101 ? -13.016 -5.169 22.697 1.00 92.88 101 LYS A N 1
ATOM 821 C CA . LYS A 1 101 ? -13.592 -6.517 22.844 1.00 92.88 101 LYS A CA 1
ATOM 822 C C . LYS A 1 101 ? -12.545 -7.637 22.942 1.00 92.88 101 LYS A C 1
ATOM 824 O O . LYS A 1 101 ? -12.911 -8.807 22.977 1.00 92.88 101 LYS A O 1
ATOM 829 N N . GLY A 1 102 ? -11.254 -7.303 22.945 1.00 93.56 102 GLY A N 1
ATOM 830 C CA . GLY A 1 102 ? -10.156 -8.257 23.087 1.00 93.56 102 GLY A CA 1
ATOM 831 C C . GLY A 1 102 ? -9.679 -8.900 21.781 1.00 93.56 102 GLY A C 1
ATOM 832 O O . GLY A 1 102 ? -8.869 -9.824 21.829 1.00 93.56 102 GLY A O 1
ATOM 833 N N . ALA A 1 103 ? -10.121 -8.433 20.606 1.00 93.00 103 ALA A N 1
ATOM 834 C CA . ALA A 1 103 ? -9.666 -9.006 19.338 1.00 93.00 103 ALA A CA 1
ATOM 835 C C . ALA A 1 103 ? -8.166 -8.753 19.112 1.00 93.00 103 ALA A C 1
ATOM 837 O O . ALA A 1 103 ? -7.657 -7.633 19.282 1.00 93.00 103 ALA A O 1
ATOM 838 N N . SER A 1 104 ? -7.436 -9.778 18.662 1.00 94.38 104 SER A N 1
ATOM 839 C CA . SER A 1 104 ? -6.029 -9.618 18.306 1.00 94.38 104 SER A CA 1
ATOM 840 C C . SER A 1 104 ? -5.881 -8.828 17.001 1.00 94.38 104 SER A C 1
ATOM 842 O O . SER A 1 104 ? -6.789 -8.744 16.171 1.00 94.38 104 SER A O 1
ATOM 844 N N . TRP A 1 105 ? -4.696 -8.265 16.759 1.00 90.31 105 TRP A N 1
ATOM 845 C CA . TRP A 1 105 ? -4.423 -7.585 15.490 1.00 90.31 105 TRP A CA 1
ATOM 846 C C . TRP A 1 105 ? -4.562 -8.510 14.270 1.00 90.31 105 TRP A C 1
ATOM 848 O O . TRP A 1 105 ? -4.937 -8.040 13.198 1.00 90.31 105 TRP A O 1
ATOM 858 N N . ASN A 1 106 ? -4.304 -9.813 14.422 1.00 94.81 106 ASN A N 1
ATOM 859 C CA . ASN A 1 106 ? -4.490 -10.791 13.346 1.00 94.81 106 ASN A CA 1
ATOM 860 C C . ASN A 1 106 ? -5.975 -11.033 13.047 1.00 94.81 106 ASN A C 1
ATOM 862 O O . ASN A 1 106 ? -6.357 -11.160 11.879 1.00 94.81 106 ASN A O 1
ATOM 866 N N . ASP A 1 107 ? -6.816 -11.028 14.081 1.00 94.25 107 ASP A N 1
ATOM 867 C CA . ASP A 1 107 ? -8.268 -11.142 13.923 1.00 94.25 107 ASP A 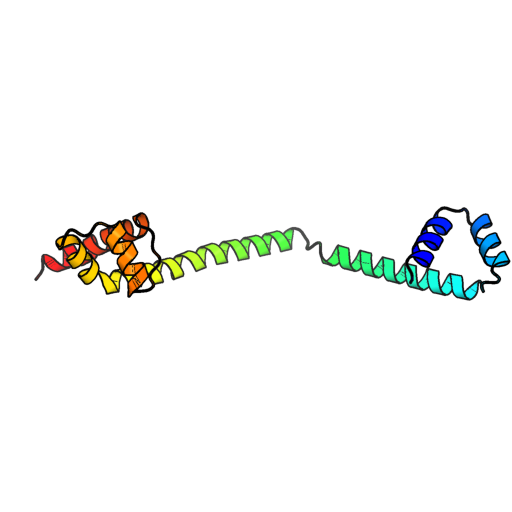CA 1
ATOM 868 C C . ASP A 1 107 ? -8.819 -9.921 13.194 1.00 94.25 107 ASP A C 1
ATOM 870 O O . ASP A 1 107 ? -9.628 -10.052 12.279 1.00 94.25 107 ASP A O 1
ATOM 874 N N . ILE A 1 108 ? -8.306 -8.732 13.515 1.00 94.25 108 ILE A N 1
ATOM 875 C CA . ILE A 1 108 ? -8.705 -7.485 12.857 1.00 94.25 108 ILE A CA 1
ATOM 876 C C . ILE A 1 108 ? -8.245 -7.458 11.399 1.00 94.25 108 ILE A C 1
ATOM 878 O O . ILE A 1 108 ? -9.015 -7.073 10.521 1.00 94.25 108 ILE A O 1
ATOM 882 N N . VAL A 1 109 ? -7.026 -7.910 11.094 1.00 96.00 109 VAL A N 1
ATOM 883 C CA . VAL A 1 109 ? -6.579 -8.067 9.698 1.00 96.00 109 VAL A CA 1
ATOM 884 C C . VAL A 1 109 ? -7.502 -9.028 8.942 1.00 96.00 109 VAL A C 1
ATOM 886 O O . VAL A 1 109 ? -7.906 -8.742 7.810 1.00 96.00 109 VAL A O 1
ATOM 889 N N . SER A 1 110 ? -7.886 -10.138 9.574 1.00 95.81 110 SER A N 1
ATOM 890 C CA . SER A 1 110 ? -8.816 -11.111 8.996 1.00 95.81 110 SER A CA 1
ATOM 891 C C . SER A 1 110 ? -10.206 -10.509 8.775 1.00 95.81 110 SER A C 1
ATOM 893 O O . SER A 1 110 ? -10.786 -10.682 7.703 1.00 95.81 110 SER A O 1
ATOM 895 N N . TYR A 1 111 ? -10.710 -9.737 9.737 1.00 95.12 111 TYR A N 1
ATOM 896 C CA . TYR A 1 111 ? -11.966 -8.996 9.652 1.00 95.12 111 TYR A CA 1
ATOM 897 C C . TYR A 1 111 ? -11.954 -7.984 8.495 1.00 95.12 111 TYR A C 1
ATOM 899 O O . TYR A 1 111 ? -12.846 -7.999 7.645 1.00 95.12 111 TYR A O 1
ATOM 907 N N . LEU A 1 112 ? -10.907 -7.161 8.393 1.00 94.75 112 LEU A N 1
ATOM 908 C CA . LEU A 1 112 ? -10.750 -6.172 7.322 1.00 94.75 112 LEU A CA 1
ATOM 909 C C . LEU A 1 112 ? -10.658 -6.832 5.940 1.00 94.75 112 LEU A C 1
ATOM 911 O O . LEU A 1 112 ? -11.223 -6.328 4.966 1.00 94.75 112 LEU A O 1
ATOM 915 N N . SER A 1 113 ? -9.991 -7.983 5.849 1.00 94.88 113 SER A N 1
ATOM 916 C CA . SER A 1 113 ? -9.914 -8.760 4.612 1.00 94.88 113 SER A CA 1
ATOM 917 C C . SER A 1 113 ? -11.280 -9.331 4.209 1.00 94.88 113 SER A C 1
ATOM 919 O O . SER A 1 113 ? -11.673 -9.193 3.049 1.00 94.88 113 SER A O 1
ATOM 921 N N . ARG A 1 114 ? -12.021 -9.926 5.157 1.00 95.00 114 ARG A N 1
ATOM 922 C CA . ARG A 1 114 ? -13.309 -10.600 4.906 1.00 95.00 114 ARG A CA 1
ATOM 923 C C . ARG A 1 114 ? -14.446 -9.624 4.608 1.00 95.00 114 ARG A C 1
ATOM 925 O O . ARG A 1 114 ? -15.129 -9.789 3.604 1.00 95.00 114 ARG A O 1
ATOM 932 N N . TYR A 1 115 ? -14.629 -8.607 5.444 1.00 94.19 115 TYR A N 1
ATOM 933 C CA . TYR A 1 115 ? -15.809 -7.736 5.382 1.00 94.19 115 TYR A CA 1
ATOM 934 C C . TYR A 1 115 ? -15.578 -6.465 4.566 1.00 94.19 115 TYR A C 1
ATOM 936 O O . TYR A 1 115 ? -16.481 -5.989 3.887 1.00 94.19 115 TYR A O 1
ATOM 944 N N . HIS A 1 116 ? -14.348 -5.946 4.566 1.00 91.00 116 HIS A N 1
ATOM 945 C CA . HIS A 1 116 ? -14.022 -4.674 3.911 1.00 91.00 116 HIS A CA 1
ATOM 946 C C . HIS A 1 116 ? -13.198 -4.847 2.630 1.00 91.00 116 HIS A C 1
ATOM 948 O O . HIS A 1 116 ? -12.864 -3.863 1.969 1.00 91.00 116 HIS A O 1
ATOM 954 N N . LYS A 1 117 ? -12.857 -6.091 2.256 1.00 91.12 117 LYS A N 1
ATOM 955 C CA . LYS A 1 117 ? -11.974 -6.426 1.119 1.00 91.12 117 LYS A CA 1
ATOM 956 C C . LYS A 1 117 ? -10.620 -5.693 1.191 1.00 91.12 117 LYS A C 1
ATOM 958 O O . LYS A 1 117 ? -9.968 -5.448 0.171 1.00 91.12 117 LYS A O 1
ATOM 963 N N . LEU A 1 118 ? -10.173 -5.348 2.403 1.00 91.50 118 LEU A N 1
ATOM 964 C CA . LEU A 1 118 ? -8.935 -4.618 2.667 1.00 91.50 118 LEU A CA 1
ATOM 965 C C . LEU A 1 118 ? -7.816 -5.584 3.052 1.00 91.50 118 LEU A C 1
ATOM 967 O O . LEU A 1 118 ? -7.628 -5.933 4.213 1.00 91.50 118 LEU A O 1
ATOM 971 N N . LYS A 1 119 ? -7.013 -5.972 2.058 1.00 92.62 119 LYS A N 1
ATOM 972 C CA . LYS A 1 119 ? -5.795 -6.763 2.283 1.00 92.62 119 LYS A CA 1
ATOM 973 C C . LYS A 1 119 ? -4.661 -5.867 2.794 1.00 92.62 119 LYS A C 1
ATOM 975 O O . LYS A 1 119 ? -4.066 -5.091 2.024 1.00 92.62 119 LYS A O 1
ATOM 980 N N . VAL A 1 120 ? -4.371 -5.981 4.085 1.00 91.69 120 VAL A N 1
ATOM 981 C CA . VAL A 1 120 ? -3.324 -5.247 4.812 1.00 91.69 120 VAL A CA 1
ATOM 982 C C . VAL A 1 120 ? -2.505 -6.216 5.660 1.00 91.69 120 VAL A C 1
ATOM 984 O O . VAL A 1 120 ? -3.020 -7.247 6.076 1.00 91.69 120 VAL A O 1
ATOM 987 N N . THR A 1 121 ? -1.228 -5.913 5.884 1.00 93.75 121 THR A N 1
ATOM 988 C CA . THR A 1 121 ? -0.405 -6.681 6.827 1.00 93.75 121 THR A CA 1
ATOM 989 C C . THR A 1 121 ? -0.610 -6.152 8.243 1.00 93.75 121 THR A C 1
ATOM 991 O O . THR A 1 121 ? -0.991 -4.989 8.420 1.00 93.75 121 THR A O 1
ATOM 994 N N . ARG A 1 122 ? -0.339 -6.989 9.249 1.00 93.25 122 ARG A N 1
ATOM 995 C CA . ARG A 1 122 ? -0.451 -6.622 10.667 1.00 93.25 122 ARG A CA 1
ATOM 996 C C . ARG A 1 122 ? 0.399 -5.397 11.001 1.00 93.25 122 ARG A C 1
ATOM 998 O O . ARG A 1 122 ? -0.086 -4.469 11.638 1.00 93.25 122 ARG A O 1
ATOM 1005 N N . GLU A 1 123 ? 1.641 -5.366 10.530 1.00 92.50 123 GLU A N 1
ATOM 1006 C CA . GLU A 1 123 ? 2.606 -4.294 10.803 1.00 92.50 123 GLU A CA 1
ATOM 1007 C C . GLU A 1 123 ? 2.139 -2.974 10.188 1.00 92.50 123 GLU A C 1
ATOM 1009 O O . GLU A 1 123 ? 2.252 -1.910 10.796 1.00 92.50 123 GLU A O 1
ATOM 1014 N N . TYR A 1 124 ? 1.577 -3.037 8.976 1.00 92.12 124 TYR A N 1
ATOM 1015 C CA . TYR A 1 124 ? 1.048 -1.856 8.306 1.00 92.12 124 TYR A CA 1
ATOM 1016 C C . TYR A 1 124 ? -0.200 -1.321 9.008 1.00 92.12 124 TYR A C 1
ATOM 1018 O O . TYR A 1 124 ? -0.318 -0.110 9.179 1.00 92.12 124 TYR A O 1
ATOM 1026 N N . LEU A 1 125 ? -1.101 -2.211 9.437 1.00 92.25 125 LEU A N 1
ATOM 1027 C CA . LEU A 1 125 ? -2.271 -1.835 10.223 1.00 92.25 125 LEU A CA 1
ATOM 1028 C C . LEU A 1 125 ? -1.849 -1.150 11.526 1.00 92.25 125 LEU A C 1
ATOM 1030 O O . LEU A 1 125 ? -2.325 -0.057 11.806 1.00 92.25 125 LEU A O 1
ATOM 1034 N N . HIS A 1 126 ? -0.907 -1.741 12.264 1.00 90.44 126 HIS A N 1
ATOM 1035 C CA . HIS A 1 126 ? -0.397 -1.177 13.512 1.00 90.44 126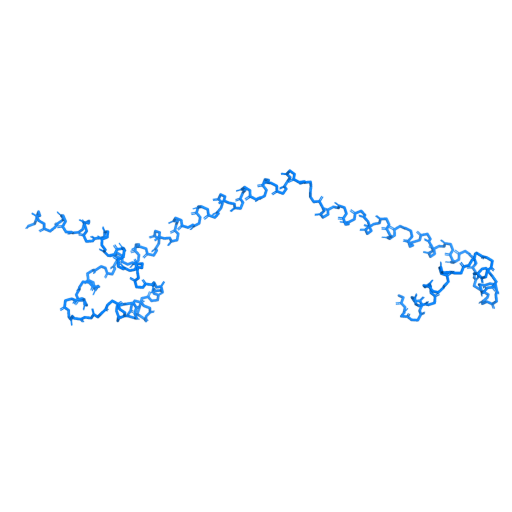 HIS A CA 1
ATOM 1036 C C . HIS A 1 126 ? 0.207 0.216 13.309 1.00 90.44 126 HIS A C 1
ATOM 1038 O O . HIS A 1 126 ? -0.127 1.154 14.027 1.00 90.44 126 HIS A O 1
ATOM 1044 N N . LYS A 1 127 ? 1.041 0.378 12.274 1.00 91.00 127 LYS A N 1
ATOM 1045 C CA . LYS A 1 127 ? 1.636 1.672 11.925 1.00 91.00 127 LYS A CA 1
ATOM 1046 C C . LYS A 1 127 ? 0.579 2.740 11.643 1.00 91.00 127 LYS A C 1
ATOM 1048 O O . LYS A 1 127 ? 0.704 3.854 12.133 1.00 91.00 127 LYS A O 1
ATOM 1053 N N . VAL A 1 128 ? -0.424 2.422 10.822 1.00 91.81 128 VAL A N 1
ATOM 1054 C CA . VAL A 1 128 ? -1.480 3.387 10.475 1.00 91.81 128 VAL A CA 1
ATOM 1055 C C . VAL A 1 128 ? -2.333 3.706 11.699 1.00 91.81 128 VAL A C 1
ATOM 1057 O O . VAL A 1 128 ? -2.632 4.869 11.924 1.00 91.81 128 VAL A O 1
ATOM 1060 N N . MET A 1 129 ? -2.677 2.707 12.513 1.00 91.75 129 MET A N 1
ATOM 1061 C CA . MET A 1 129 ? -3.457 2.918 13.734 1.00 91.75 129 MET A CA 1
ATOM 1062 C C . MET A 1 129 ? -2.723 3.791 14.752 1.00 91.75 129 MET A C 1
ATOM 1064 O O . MET A 1 129 ? -3.361 4.656 15.328 1.00 91.75 129 MET A O 1
ATOM 1068 N N . SER A 1 130 ? -1.407 3.635 14.921 1.00 88.56 130 SER A N 1
ATOM 1069 C CA . SER A 1 130 ? -0.603 4.524 15.775 1.00 88.56 130 SER A CA 1
ATOM 1070 C C . SER A 1 130 ? -0.655 5.975 15.288 1.00 88.56 130 SER A C 1
ATOM 1072 O O . SER A 1 130 ? -0.950 6.862 16.072 1.00 88.56 130 SER A O 1
ATOM 1074 N N . GLN A 1 131 ? -0.491 6.212 13.983 1.00 87.31 131 GLN A N 1
ATOM 1075 C CA . GLN A 1 131 ? -0.582 7.565 13.413 1.00 87.31 131 GLN A CA 1
ATOM 1076 C C . GLN A 1 131 ? -1.979 8.188 13.544 1.00 87.31 131 GLN A C 1
ATOM 1078 O O . GLN A 1 131 ? -2.117 9.406 13.608 1.00 87.31 131 GLN A O 1
ATOM 1083 N N . LEU A 1 132 ? -3.025 7.362 13.506 1.00 87.81 132 LEU A N 1
ATOM 1084 C CA . LEU A 1 132 ? -4.399 7.819 13.692 1.00 87.81 132 LEU A CA 1
ATOM 1085 C C . LEU A 1 132 ? -4.731 8.040 15.168 1.00 87.81 132 LEU A C 1
ATOM 1087 O O . LEU A 1 132 ? -5.506 8.941 15.460 1.00 87.81 132 LEU A O 1
ATOM 1091 N N . ALA A 1 133 ? -4.153 7.252 16.076 1.00 84.94 133 ALA A N 1
ATOM 1092 C CA . ALA A 1 133 ? -4.321 7.429 17.511 1.00 84.94 133 ALA A CA 1
ATOM 1093 C C . ALA A 1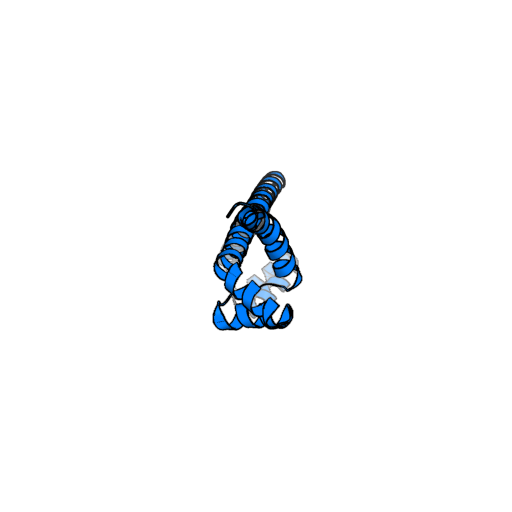 133 ? -3.784 8.790 17.961 1.00 84.94 133 ALA A C 1
ATOM 1095 O O . ALA A 1 133 ? -4.494 9.479 18.675 1.00 84.94 133 ALA A O 1
ATOM 1096 N N . ASP A 1 134 ? -2.626 9.225 17.453 1.00 82.06 134 ASP A N 1
ATOM 1097 C CA . ASP A 1 134 ? -2.113 10.579 17.715 1.00 82.06 134 ASP A CA 1
ATOM 1098 C C . ASP A 1 134 ? -3.121 11.641 17.223 1.00 82.06 134 ASP A C 1
ATOM 1100 O O . ASP A 1 134 ? -3.529 12.536 17.950 1.00 82.06 134 ASP A O 1
ATOM 1104 N N . LYS A 1 135 ? -3.636 11.475 15.998 1.00 80.25 135 LYS A N 1
ATOM 1105 C CA . LYS A 1 135 ? -4.577 12.417 15.369 1.00 80.25 135 LYS A CA 1
ATOM 1106 C C . LYS A 1 135 ? -5.941 12.518 16.073 1.00 80.25 135 LYS A C 1
ATOM 1108 O O . LYS A 1 135 ? -6.541 13.590 16.077 1.00 80.25 135 LYS A O 1
ATOM 1113 N N . TYR A 1 136 ? -6.488 11.401 16.552 1.00 78.88 136 TYR A N 1
ATOM 1114 C CA . TYR A 1 136 ? -7.821 11.337 17.168 1.00 78.88 136 TYR A CA 1
ATOM 1115 C C . TYR A 1 136 ? -7.780 11.356 18.702 1.00 78.88 136 TYR A C 1
ATOM 1117 O O . TYR A 1 136 ? -8.805 11.639 19.314 1.00 78.88 136 TYR A O 1
ATOM 1125 N N . GLY A 1 137 ? -6.630 11.072 19.315 1.00 65.56 137 GLY A N 1
ATOM 1126 C CA . GLY A 1 137 ? -6.387 11.203 20.751 1.00 65.56 137 GLY A CA 1
ATOM 1127 C C . GLY A 1 137 ? -6.362 12.668 21.180 1.00 65.56 137 GLY A C 1
ATOM 1128 O O . GLY A 1 137 ? -7.111 13.038 22.077 1.00 65.56 137 GLY A O 1
ATOM 1129 N N . ASP A 1 138 ? -5.649 13.521 20.436 1.00 49.59 138 ASP A N 1
ATOM 1130 C CA . ASP A 1 138 ? -5.626 14.980 20.653 1.00 49.59 138 ASP A CA 1
ATOM 1131 C C . ASP A 1 138 ? -7.019 15.632 20.497 1.00 49.59 138 ASP A C 1
ATOM 1133 O O . ASP A 1 138 ? -7.309 16.696 21.048 1.00 49.59 138 ASP A O 1
ATOM 1137 N N . ALA A 1 139 ? -7.911 14.991 19.734 1.00 47.56 139 ALA A N 1
ATOM 1138 C CA . ALA A 1 139 ? -9.272 15.465 19.504 1.00 47.56 139 ALA A CA 1
ATOM 1139 C C . ALA A 1 139 ? -10.244 15.124 20.649 1.00 47.56 139 ALA A C 1
ATOM 1141 O O . ALA A 1 139 ? -11.326 15.704 20.696 1.00 47.56 139 ALA A O 1
ATOM 1142 N N . ASN A 1 140 ? -9.885 14.200 21.550 1.00 42.00 140 ASN A N 1
ATOM 1143 C CA . ASN A 1 140 ? -10.754 13.731 22.634 1.00 42.00 140 ASN A CA 1
ATOM 1144 C C . ASN A 1 140 ? -10.443 14.394 23.992 1.00 42.00 140 ASN A C 1
ATOM 1146 O O . ASN A 1 140 ? -11.237 14.272 24.914 1.00 42.00 140 ASN A O 1
ATOM 1150 N N . GLU A 1 141 ? -9.323 15.118 24.115 1.00 31.48 141 GLU A N 1
ATOM 1151 C CA . GLU A 1 141 ? -8.995 15.936 25.302 1.00 31.48 141 GLU A CA 1
ATOM 1152 C C . GLU A 1 141 ? -9.612 17.350 25.260 1.00 31.48 141 GLU A C 1
ATOM 1154 O O . GLU A 1 141 ? -9.467 18.119 26.204 1.00 31.48 141 GLU A O 1
ATOM 1159 N N . ASN A 1 142 ? -10.324 17.698 24.182 1.00 35.06 142 ASN A N 1
ATOM 1160 C CA . ASN A 1 142 ? -10.954 19.011 23.984 1.00 35.06 142 ASN A CA 1
ATOM 1161 C C . ASN A 1 142 ? -12.490 18.946 23.842 1.00 35.06 142 ASN A C 1
ATOM 1163 O O . ASN A 1 142 ? -13.085 19.866 23.276 1.00 35.06 142 ASN A O 1
ATOM 1167 N N . ALA A 1 143 ? -13.126 17.865 24.308 1.00 31.62 143 ALA A N 1
ATOM 1168 C CA . ALA A 1 143 ? -14.580 17.684 24.288 1.00 31.62 143 ALA A CA 1
ATOM 1169 C C . ALA A 1 143 ? -15.152 17.551 25.703 1.00 31.62 143 ALA A C 1
ATOM 1171 O O . ALA A 1 143 ? -14.564 16.790 26.504 1.00 31.62 143 ALA A O 1
#

Foldseek 3Di:
DDPVVVVVVVVLVPDDPVVNVVVCVVVVPDPVVVVVVVVVVVVVVVVVVVVVVVVPDPVVVVVVVVVVVVVVVVVVVVVVLVVLLVLLVVCLVVLVVCVVVVDDLVNVCVVCCPPVVRNDDSVSSVVSNVVVCVVVVVVVVVD

Sequence (143 aa):
MTDKQIKLWAWLCRQGPKTVLATFAALKIDTNDFFSVVGSMKHDLEKTTSRKLKVAKPLDELGKIHELRFDRMKKVKKAKRAKKARAIERQYWAIVGLREKGASWNDIVSYLSRYHKLKVTREYLHKVMSQLADKYGDANENA